Protein AF-A0A1V6EBP2-F1 (afdb_monomer_lite)

Structure (mmCIF, N/CA/C/O backbone):
data_AF-A0A1V6EBP2-F1
#
_entry.id   AF-A0A1V6EBP2-F1
#
loop_
_atom_site.group_PDB
_atom_site.id
_atom_site.type_symbol
_atom_site.label_atom_id
_atom_site.label_alt_id
_atom_site.label_comp_id
_atom_site.label_asym_id
_atom_site.label_entity_id
_atom_site.label_seq_id
_atom_site.pdbx_PDB_ins_code
_atom_site.Cartn_x
_atom_site.Cartn_y
_atom_site.Cartn_z
_atom_site.occupancy
_atom_site.B_iso_or_equiv
_atom_site.auth_seq_id
_atom_site.auth_comp_id
_atom_site.auth_asym_id
_atom_site.auth_atom_id
_atom_site.pdbx_PDB_model_num
ATOM 1 N N . MET A 1 1 ? -1.710 -20.440 17.237 1.00 55.16 1 MET A N 1
ATOM 2 C CA . MET A 1 1 ? -0.575 -19.490 17.335 1.00 55.16 1 MET A CA 1
ATOM 3 C C . MET A 1 1 ? -0.824 -18.686 18.600 1.00 55.16 1 MET A C 1
ATOM 5 O O . MET A 1 1 ? -1.583 -17.731 18.563 1.00 55.16 1 MET A O 1
ATOM 9 N N . ARG A 1 2 ? -0.300 -19.139 19.747 1.00 71.81 2 ARG A N 1
ATOM 10 C CA . ARG A 1 2 ? -0.876 -18.826 21.071 1.00 71.81 2 ARG A CA 1
ATOM 11 C C . ARG A 1 2 ? -0.951 -17.323 21.397 1.00 71.81 2 ARG A C 1
ATOM 13 O O . ARG A 1 2 ? -1.907 -16.884 22.016 1.00 71.81 2 ARG A O 1
ATOM 20 N N . THR A 1 3 ? 0.004 -16.529 20.915 1.00 81.56 3 THR A N 1
ATOM 21 C CA . THR A 1 3 ? 0.098 -15.092 21.220 1.00 81.56 3 THR A CA 1
ATOM 22 C C . THR A 1 3 ? -0.987 -14.240 20.556 1.00 81.56 3 THR A C 1
ATOM 24 O O . THR A 1 3 ? -1.512 -13.338 21.195 1.00 81.56 3 THR A O 1
ATOM 27 N N . PHE A 1 4 ? -1.358 -14.504 19.298 1.00 84.00 4 PHE A N 1
ATOM 28 C CA . PHE A 1 4 ? -2.391 -13.707 18.615 1.00 84.00 4 PHE A CA 1
ATOM 29 C C . PHE A 1 4 ? -3.775 -13.949 19.217 1.00 84.00 4 PHE A C 1
ATOM 31 O O . PHE A 1 4 ? -4.513 -13.002 19.469 1.00 84.00 4 PHE A O 1
ATOM 38 N N . GLU A 1 5 ? -4.077 -15.212 19.516 1.00 86.38 5 GLU A N 1
ATOM 39 C CA . GLU A 1 5 ? -5.299 -15.623 20.212 1.00 86.38 5 GLU A CA 1
ATOM 40 C C . GLU A 1 5 ? -5.377 -14.993 21.616 1.00 86.38 5 GLU A C 1
ATOM 42 O O . GLU A 1 5 ? -6.437 -14.541 22.044 1.00 86.38 5 GLU A O 1
ATOM 47 N N . GLU A 1 6 ? -4.248 -14.898 22.327 1.00 89.19 6 GLU A N 1
ATOM 48 C CA . GLU A 1 6 ? -4.169 -14.233 23.634 1.00 89.19 6 GLU A CA 1
ATOM 49 C C . GLU A 1 6 ? -4.357 -12.712 23.542 1.00 89.19 6 GLU A C 1
ATOM 51 O O . GLU A 1 6 ? -5.068 -12.144 24.372 1.00 89.19 6 GLU A O 1
ATOM 56 N N . LEU A 1 7 ? -3.775 -12.048 22.538 1.00 88.25 7 LEU A N 1
ATOM 57 C CA . LEU A 1 7 ? -3.982 -10.613 22.314 1.00 88.25 7 LEU A CA 1
ATOM 58 C C . LEU A 1 7 ? -5.435 -10.309 21.933 1.00 88.25 7 LEU A C 1
ATOM 60 O O . LEU A 1 7 ? -5.998 -9.337 22.430 1.00 88.25 7 LEU A O 1
ATOM 64 N N . GLU A 1 8 ? -6.066 -11.146 21.107 1.00 88.12 8 GLU A N 1
ATOM 65 C CA . GLU A 1 8 ? -7.491 -11.020 20.792 1.00 88.12 8 GLU A CA 1
ATOM 66 C C . GLU A 1 8 ? -8.360 -11.217 22.041 1.00 88.12 8 GLU A C 1
ATOM 68 O O . GLU A 1 8 ? -9.269 -10.423 22.293 1.00 88.12 8 GLU A O 1
ATOM 73 N N . ARG A 1 9 ? -8.060 -12.232 22.861 1.00 90.94 9 ARG A N 1
ATOM 74 C CA . ARG A 1 9 ? -8.761 -12.458 24.131 1.00 90.94 9 ARG A CA 1
ATOM 75 C C . ARG A 1 9 ? -8.660 -11.236 25.043 1.00 90.94 9 ARG A C 1
ATOM 77 O O . ARG A 1 9 ? -9.677 -10.782 25.552 1.00 90.94 9 ARG A O 1
ATOM 84 N N . LEU A 1 10 ? -7.465 -10.663 25.190 1.00 90.31 10 LEU A N 1
ATOM 85 C CA . LEU A 1 10 ? -7.236 -9.477 26.018 1.00 90.31 10 LEU A CA 1
ATOM 86 C C . LEU A 1 10 ? -8.018 -8.255 25.505 1.00 90.31 10 LEU A C 1
ATOM 88 O O . LEU A 1 10 ? -8.554 -7.492 26.304 1.00 90.31 10 LEU A O 1
ATOM 92 N N . GLN A 1 11 ? -8.139 -8.079 24.185 1.00 89.06 11 GLN A N 1
ATOM 93 C CA . GLN A 1 11 ? -8.984 -7.027 23.599 1.00 89.06 11 GLN A CA 1
ATOM 94 C C . GLN A 1 11 ? -10.465 -7.205 23.966 1.00 89.06 11 GLN A C 1
ATOM 96 O O . GLN A 1 11 ? -11.130 -6.222 24.292 1.00 89.06 11 GLN A O 1
ATOM 101 N N . ARG A 1 12 ? -10.974 -8.446 23.945 1.00 89.62 12 ARG A N 1
ATOM 102 C CA . ARG A 1 12 ? -12.3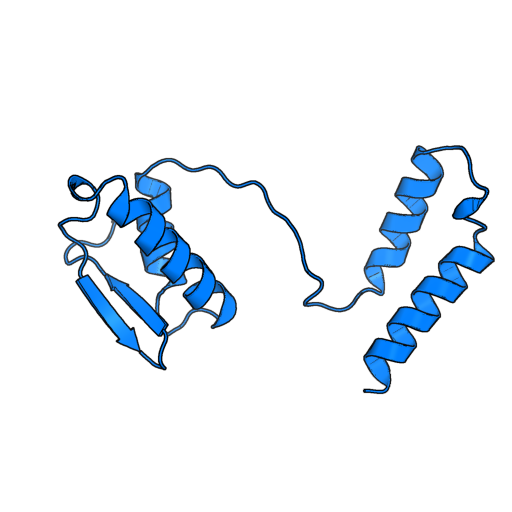60 -8.769 24.331 1.00 89.62 12 ARG A CA 1
ATOM 103 C C . ARG A 1 12 ? -12.598 -8.541 25.825 1.00 89.62 12 ARG A C 1
ATOM 105 O O . ARG A 1 12 ? -13.542 -7.851 26.182 1.00 89.62 12 ARG A O 1
ATOM 112 N N . GLU A 1 13 ? -11.687 -9.009 26.678 1.00 91.94 13 GLU A N 1
ATOM 113 C CA . GLU A 1 13 ? -11.756 -8.793 28.132 1.00 91.94 13 GLU A CA 1
ATOM 114 C C . GLU A 1 13 ? -11.779 -7.297 28.493 1.00 91.94 13 GLU A C 1
ATOM 116 O O . GLU A 1 13 ? -12.539 -6.877 29.365 1.00 91.94 13 GLU A O 1
ATOM 121 N N . LEU A 1 14 ? -10.986 -6.466 27.804 1.00 90.44 14 LEU A N 1
ATOM 122 C CA . LEU A 1 14 ? -11.023 -5.011 27.977 1.00 90.44 14 LEU A CA 1
ATOM 123 C C . LEU A 1 14 ? -12.351 -4.406 27.500 1.00 90.44 14 LEU A C 1
ATOM 125 O O . LEU A 1 14 ? -12.889 -3.519 28.162 1.00 90.44 14 LEU A O 1
ATOM 129 N N . ALA A 1 15 ? -12.895 -4.861 26.371 1.00 89.44 15 ALA A N 1
ATOM 130 C CA . ALA A 1 15 ? -14.186 -4.383 25.882 1.00 89.44 15 ALA A CA 1
ATOM 131 C C . ALA A 1 15 ? -15.317 -4.665 26.889 1.00 89.44 15 ALA A C 1
ATOM 133 O O . ALA A 1 15 ? -16.095 -3.752 27.188 1.00 89.44 15 ALA A O 1
ATOM 134 N N . ASP A 1 16 ? -15.333 -5.872 27.462 1.00 91.19 16 ASP A N 1
ATOM 135 C CA . ASP A 1 16 ? -16.310 -6.309 28.462 1.00 91.19 16 ASP A CA 1
ATOM 136 C C . ASP A 1 16 ? -16.149 -5.541 29.784 1.00 91.19 16 ASP A C 1
ATOM 138 O O . ASP A 1 16 ? -17.118 -4.992 30.310 1.00 91.19 16 ASP A O 1
ATOM 142 N N . LEU A 1 17 ? -14.918 -5.428 30.304 1.00 90.94 17 LEU A N 1
ATOM 143 C CA . LEU A 1 17 ? -14.628 -4.747 31.574 1.00 90.94 17 LEU A CA 1
ATOM 144 C C . LEU A 1 17 ? -15.053 -3.273 31.562 1.00 90.94 17 LEU A C 1
ATOM 146 O O . LEU A 1 17 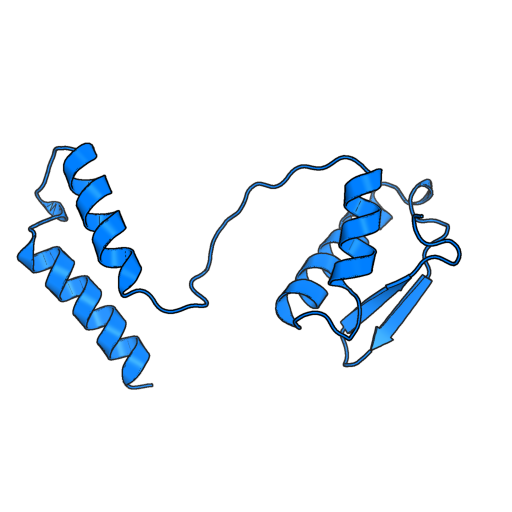? -15.518 -2.748 32.574 1.00 90.94 17 LEU A O 1
ATOM 150 N N . TYR A 1 18 ? -14.871 -2.597 30.427 1.00 89.44 18 TYR A N 1
ATOM 151 C CA . TYR A 1 18 ? -15.221 -1.187 30.270 1.00 89.44 18 TYR A CA 1
ATOM 152 C C . TYR A 1 18 ? -16.631 -0.968 29.695 1.00 89.44 18 TYR A C 1
ATOM 154 O O . TYR A 1 18 ? -17.004 0.188 29.486 1.00 89.44 18 TYR A O 1
ATOM 162 N N . GLY A 1 19 ? -17.408 -2.031 29.441 1.00 89.06 19 GLY A N 1
ATOM 163 C CA . GLY A 1 19 ? -18.792 -1.945 28.956 1.00 89.06 19 GLY A CA 1
ATOM 164 C C . GLY A 1 19 ? -18.936 -1.109 27.681 1.00 89.06 19 GLY A C 1
ATOM 165 O O . GLY A 1 19 ? -19.858 -0.299 27.560 1.00 89.06 19 GLY A O 1
ATOM 166 N N . ILE A 1 20 ? -17.983 -1.230 26.748 1.00 87.94 20 ILE A N 1
ATOM 167 C CA . ILE A 1 20 ? -17.874 -0.299 25.612 1.00 87.94 20 ILE A CA 1
ATOM 168 C C . ILE A 1 20 ? -19.083 -0.354 24.669 1.00 87.94 20 ILE A C 1
ATOM 170 O O . ILE A 1 20 ? -19.410 0.645 24.015 1.00 87.94 20 ILE A O 1
ATOM 174 N N . ASP A 1 21 ? -19.754 -1.501 24.603 1.00 83.88 21 ASP A N 1
ATOM 175 C CA . ASP A 1 21 ? -20.944 -1.699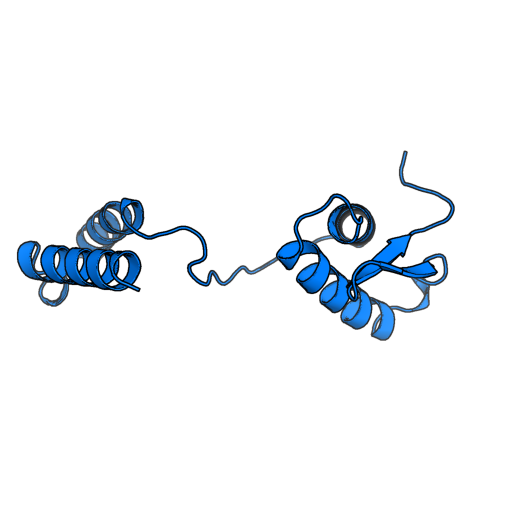 23.780 1.00 83.88 21 ASP A CA 1
ATOM 176 C C . ASP A 1 21 ? -22.137 -0.900 24.321 1.00 83.88 21 ASP A C 1
ATOM 178 O O . ASP A 1 21 ? -22.824 -0.234 23.540 1.00 83.88 21 ASP A O 1
ATOM 182 N N . ASP A 1 22 ? -22.283 -0.837 25.648 1.00 89.00 22 ASP A N 1
ATOM 183 C CA . ASP A 1 22 ? -23.360 -0.123 26.344 1.00 89.00 22 ASP A CA 1
ATOM 184 C C . ASP A 1 22 ? -23.120 1.391 26.476 1.00 89.00 22 ASP A C 1
ATOM 186 O O . ASP A 1 22 ? -24.058 2.167 26.699 1.00 89.00 22 ASP A O 1
ATOM 190 N N . GLU A 1 23 ? -21.874 1.850 26.319 1.00 87.69 23 GLU A N 1
ATOM 191 C CA . GLU A 1 23 ? -21.545 3.275 26.353 1.00 87.69 23 GLU A CA 1
ATOM 192 C C . GLU A 1 23 ? -22.238 4.019 25.191 1.00 87.69 23 GLU A C 1
ATOM 194 O O . GLU A 1 23 ? -22.255 3.570 24.048 1.00 87.69 23 GLU A O 1
ATOM 199 N N . LYS A 1 24 ? -22.815 5.197 25.446 1.00 88.00 24 LYS A N 1
ATOM 200 C CA . LYS A 1 24 ? -23.511 6.006 24.421 1.00 88.00 24 LYS A CA 1
ATOM 201 C C . LYS A 1 24 ? -22.693 7.215 23.978 1.00 88.00 24 LYS A C 1
ATOM 203 O O . LYS A 1 24 ? -22.929 7.770 22.905 1.00 88.00 24 LYS A O 1
ATOM 208 N N . LYS A 1 25 ? -21.714 7.638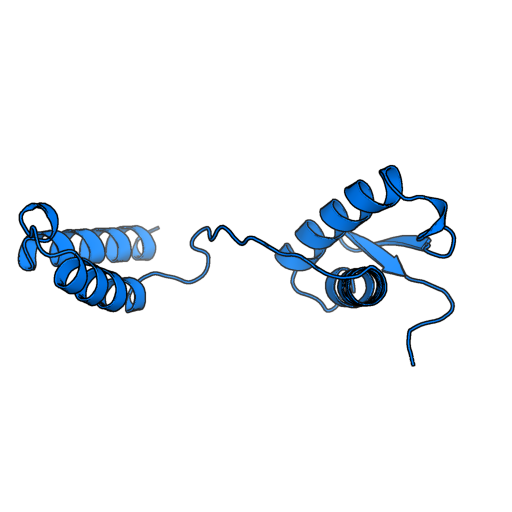 24.781 1.00 91.38 25 LYS A N 1
ATOM 209 C CA . LYS A 1 25 ? -20.867 8.800 24.503 1.00 91.38 25 LYS A CA 1
ATOM 210 C C . LYS A 1 25 ? -19.722 8.420 23.570 1.00 91.38 25 LYS A C 1
ATOM 212 O O . LYS A 1 25 ? -18.780 7.727 23.950 1.00 91.38 25 LYS A O 1
ATOM 217 N N . PHE A 1 26 ? -19.753 8.967 22.357 1.00 88.50 26 PHE A N 1
ATOM 218 C CA . PHE A 1 26 ? -18.726 8.719 21.341 1.00 88.50 26 PHE A CA 1
ATOM 219 C C . PHE A 1 26 ? -17.302 9.103 21.790 1.00 88.50 26 PHE A C 1
ATOM 221 O O . PHE A 1 26 ? -16.355 8.375 21.502 1.00 88.50 26 PHE A O 1
ATOM 228 N N . ASP A 1 27 ? -17.132 10.205 22.531 1.00 92.38 27 ASP A N 1
ATOM 229 C CA . ASP A 1 27 ? -15.813 10.622 23.041 1.00 92.38 27 ASP A CA 1
ATOM 230 C C . ASP A 1 27 ? -15.203 9.575 23.992 1.00 92.38 27 ASP A C 1
ATOM 232 O O . ASP A 1 27 ? -14.018 9.250 23.903 1.00 92.38 27 ASP A O 1
ATOM 236 N N . VAL A 1 28 ? -16.029 8.967 24.849 1.00 90.56 28 VAL A N 1
ATOM 237 C CA . VAL A 1 28 ? -15.586 7.910 25.769 1.00 90.56 28 VAL A CA 1
ATOM 238 C C . VAL A 1 28 ? -15.183 6.661 24.983 1.00 90.56 28 VAL A C 1
ATOM 240 O O . VAL A 1 28 ? -14.070 6.167 25.172 1.00 90.56 28 VAL A O 1
ATOM 243 N N . LYS A 1 29 ? -16.001 6.221 24.010 1.00 91.00 29 LYS A N 1
ATOM 244 C CA . LYS A 1 29 ? -15.639 5.098 23.122 1.00 91.00 29 LYS A CA 1
ATOM 245 C C . LYS A 1 29 ? -14.327 5.345 22.383 1.00 91.00 29 LYS A C 1
ATOM 247 O O . LYS A 1 29 ? -13.486 4.453 22.299 1.00 91.00 29 LYS A O 1
ATOM 252 N N . LYS A 1 30 ? -14.113 6.559 21.869 1.00 90.62 30 LYS A N 1
ATOM 253 C CA . LYS A 1 30 ? -12.878 6.935 21.165 1.00 90.62 30 LYS A CA 1
ATOM 254 C C . LYS A 1 30 ? -11.646 6.860 22.073 1.00 90.62 30 LYS A C 1
ATOM 256 O O . LYS A 1 30 ? -10.593 6.391 21.641 1.00 90.62 30 LYS A O 1
ATOM 261 N N . LYS A 1 31 ? -11.757 7.313 23.325 1.00 92.56 31 LYS A N 1
ATOM 262 C CA . LYS A 1 31 ? -10.668 7.236 24.313 1.00 92.56 31 LYS A CA 1
ATOM 263 C C . LYS A 1 31 ? -10.332 5.784 24.664 1.00 92.56 31 LYS A C 1
ATOM 265 O O . LYS A 1 31 ? -9.155 5.425 24.629 1.00 92.56 31 LYS A O 1
ATOM 270 N N . LEU A 1 32 ? -11.347 4.954 24.910 1.00 91.88 32 LEU A N 1
ATOM 271 C CA . LEU A 1 32 ? -11.188 3.531 25.232 1.00 91.88 32 LEU A CA 1
ATOM 272 C C . LEU A 1 32 ? -10.602 2.736 24.059 1.00 91.88 32 LEU A C 1
ATOM 274 O O . LEU A 1 32 ? -9.547 2.129 24.201 1.00 91.88 32 LEU A O 1
ATOM 278 N N . THR A 1 33 ? -11.191 2.826 22.863 1.00 89.50 33 THR A N 1
ATOM 279 C CA . THR A 1 33 ? -10.650 2.164 21.656 1.00 89.50 33 THR A CA 1
ATOM 280 C C . THR A 1 33 ? -9.218 2.594 21.339 1.00 89.50 33 THR A C 1
ATOM 282 O O . THR A 1 33 ? -8.387 1.776 20.948 1.00 89.50 33 THR A O 1
ATOM 285 N N . SER A 1 34 ? -8.884 3.872 21.543 1.00 91.12 34 SER A N 1
ATOM 286 C CA . SER A 1 34 ? -7.505 4.346 21.418 1.00 91.12 34 SER A CA 1
ATOM 287 C C . SER A 1 34 ? -6.575 3.677 22.435 1.00 91.12 34 SER A C 1
ATOM 289 O O . SER A 1 34 ? -5.481 3.257 22.058 1.00 91.12 34 SER A O 1
ATOM 291 N N . ALA A 1 35 ? -6.992 3.556 23.702 1.00 91.06 35 ALA A N 1
ATOM 292 C CA . ALA A 1 35 ? -6.254 2.836 24.743 1.00 91.06 35 ALA A CA 1
ATOM 293 C C . ALA A 1 35 ? -6.004 1.377 24.344 1.00 91.06 35 ALA A C 1
ATOM 295 O O . ALA A 1 35 ? -4.853 0.943 24.333 1.00 91.06 35 ALA A O 1
ATOM 296 N N . PHE A 1 36 ? -7.052 0.677 23.914 1.00 91.31 36 PHE A N 1
ATOM 297 C CA . PHE A 1 36 ? -7.004 -0.744 23.581 1.00 91.31 36 PHE A CA 1
ATOM 298 C C . PHE A 1 36 ? -6.063 -1.048 22.407 1.00 91.31 36 PHE A C 1
ATOM 300 O O . PHE A 1 36 ? -5.311 -2.020 22.455 1.00 91.31 36 PHE A O 1
ATOM 307 N N . ARG A 1 37 ? -5.981 -0.167 21.397 1.00 89.44 37 ARG A N 1
ATOM 308 C CA . ARG A 1 37 ? -5.057 -0.330 20.253 1.00 89.44 37 ARG A CA 1
ATOM 309 C C . ARG A 1 37 ? -3.574 -0.417 20.627 1.00 89.44 37 ARG A C 1
ATOM 311 O O . ARG A 1 37 ? -2.800 -0.908 19.819 1.00 89.44 37 ARG A O 1
ATOM 318 N N . ARG A 1 38 ? -3.160 0.011 21.825 1.00 89.38 38 ARG A N 1
ATOM 319 C CA . ARG A 1 38 ? -1.764 -0.135 22.290 1.00 89.38 38 ARG A CA 1
ATOM 320 C C . ARG A 1 38 ? -1.355 -1.592 22.509 1.00 89.38 38 ARG A C 1
ATOM 322 O O . ARG A 1 38 ? -0.169 -1.888 22.483 1.00 89.38 38 ARG A O 1
ATOM 329 N N . MET A 1 39 ? -2.332 -2.474 22.716 1.00 87.31 39 MET A N 1
ATOM 330 C CA . MET A 1 39 ? -2.126 -3.916 22.852 1.00 87.31 39 MET A CA 1
ATOM 331 C C . MET A 1 39 ? -2.280 -4.659 21.519 1.00 87.31 39 MET A C 1
ATOM 333 O O . MET A 1 39 ? -2.054 -5.863 21.468 1.00 87.31 39 MET A O 1
ATOM 337 N N . ALA A 1 40 ? -2.707 -3.981 20.448 1.00 87.75 40 ALA A N 1
ATOM 338 C CA . ALA A 1 40 ? -2.838 -4.614 19.143 1.00 87.75 40 ALA A CA 1
ATOM 339 C C . ALA A 1 40 ? -1.442 -4.886 18.546 1.00 87.75 40 ALA A C 1
ATOM 341 O O . ALA A 1 40 ? -0.552 -4.041 18.679 1.00 87.75 40 ALA A O 1
ATOM 342 N N . PRO A 1 41 ? -1.234 -6.041 17.892 1.00 88.19 41 PRO A N 1
ATOM 343 C CA . PRO A 1 41 ? 0.044 -6.358 17.268 1.00 88.19 41 PRO A CA 1
ATOM 344 C C . PRO A 1 41 ? 0.309 -5.472 16.041 1.00 88.19 41 PRO A C 1
ATOM 346 O O . PRO A 1 41 ? -0.595 -4.849 15.482 1.00 88.19 41 PRO A O 1
ATOM 349 N N . ILE A 1 42 ? 1.562 -5.455 15.589 1.00 87.94 42 ILE A N 1
ATOM 350 C CA . ILE A 1 42 ? 1.917 -4.933 14.262 1.00 87.94 42 ILE A CA 1
ATOM 351 C C . ILE A 1 42 ? 1.362 -5.892 13.195 1.00 87.94 42 ILE A C 1
ATOM 353 O O . ILE A 1 42 ? 1.240 -7.092 13.440 1.00 87.94 42 ILE A O 1
ATOM 357 N N . GLY A 1 43 ? 1.005 -5.363 12.022 1.00 85.38 43 GLY A N 1
ATOM 358 C CA . GLY A 1 43 ? 0.451 -6.155 10.915 1.00 85.38 43 GLY A CA 1
ATOM 359 C C . GLY A 1 43 ? -1.078 -6.240 10.902 1.00 85.38 43 GLY A C 1
ATOM 360 O O . GLY A 1 43 ? -1.647 -7.036 10.161 1.00 85.38 43 GLY A O 1
ATOM 361 N N . VAL A 1 44 ? -1.774 -5.421 11.700 1.00 87.81 44 VAL A N 1
ATOM 362 C CA . VAL A 1 44 ? -3.231 -5.271 11.576 1.00 87.81 44 VAL A CA 1
ATOM 363 C C . VAL A 1 44 ? -3.548 -4.470 10.314 1.00 87.81 44 VAL A C 1
ATOM 365 O O . VAL A 1 44 ? -3.051 -3.354 10.131 1.00 87.81 44 VAL A O 1
ATOM 368 N N . ALA A 1 45 ? -4.414 -5.030 9.466 1.00 89.50 45 ALA A N 1
ATOM 369 C CA . ALA A 1 45 ? -4.846 -4.401 8.225 1.00 89.50 45 ALA A CA 1
ATOM 370 C C . ALA A 1 45 ? -5.339 -2.967 8.473 1.00 89.50 45 ALA A C 1
ATOM 372 O O . ALA A 1 45 ? -6.269 -2.726 9.245 1.00 89.50 45 ALA A O 1
ATOM 373 N N . THR A 1 46 ? -4.709 -2.010 7.794 1.00 89.88 46 THR A N 1
ATOM 374 C CA . THR A 1 46 ? -5.045 -0.588 7.880 1.00 89.88 46 THR A CA 1
ATOM 375 C C . THR A 1 46 ? -5.411 -0.084 6.493 1.00 89.88 46 THR A C 1
ATOM 377 O O . THR A 1 46 ? -4.694 -0.319 5.527 1.00 89.88 46 THR A O 1
ATOM 380 N N . THR A 1 47 ? -6.536 0.622 6.384 1.00 93.44 47 THR A N 1
ATOM 381 C CA . THR A 1 47 ? -6.946 1.267 5.129 1.00 93.44 47 THR A CA 1
ATOM 382 C C . THR A 1 47 ? -6.497 2.722 5.130 1.00 93.44 47 THR A C 1
ATOM 384 O O . THR A 1 47 ? -6.744 3.448 6.093 1.00 93.44 47 THR A O 1
ATOM 387 N N . ILE A 1 48 ? -5.849 3.153 4.048 1.00 94.62 48 ILE A N 1
ATOM 388 C CA . ILE A 1 48 ? -5.306 4.506 3.901 1.00 94.62 48 ILE A CA 1
ATOM 389 C C . ILE A 1 48 ? -5.821 5.111 2.594 1.00 94.62 48 ILE A C 1
ATOM 391 O O . ILE A 1 48 ? -5.727 4.495 1.536 1.00 94.62 48 ILE A O 1
ATOM 395 N N . GLY A 1 49 ? -6.336 6.341 2.667 1.00 96.00 49 GLY A N 1
ATOM 396 C CA . GLY A 1 49 ? -6.522 7.193 1.495 1.00 96.00 49 GLY A CA 1
ATOM 397 C C . GLY A 1 49 ? -5.238 7.971 1.222 1.00 96.00 49 GLY A C 1
ATOM 398 O O . GLY A 1 49 ? -4.740 8.658 2.113 1.00 96.00 49 GLY A O 1
ATOM 399 N N . TRP A 1 50 ? -4.693 7.867 0.010 1.00 96.00 50 TRP A N 1
ATOM 400 C CA . TRP A 1 50 ? -3.444 8.529 -0.365 1.00 96.00 50 TRP A CA 1
ATOM 401 C C . TRP A 1 50 ? -3.579 9.263 -1.699 1.00 96.00 50 TRP A C 1
ATOM 403 O O . TRP A 1 50 ? -4.117 8.732 -2.667 1.00 96.00 50 TRP A O 1
ATOM 413 N N . SER A 1 51 ? -3.064 10.491 -1.743 1.00 96.12 51 SER A N 1
ATOM 414 C CA . SER A 1 51 ? -2.992 11.324 -2.942 1.00 96.12 51 SER A CA 1
ATOM 415 C C . SER A 1 51 ? -1.604 11.940 -3.058 1.00 96.12 51 SER A C 1
ATOM 417 O O . SER A 1 51 ? -1.027 12.364 -2.056 1.00 96.12 51 SER A O 1
ATOM 419 N N . CYS A 1 52 ? -1.086 12.050 -4.275 1.00 96.31 52 CYS A N 1
ATOM 420 C CA . CYS A 1 52 ? 0.195 12.688 -4.544 1.00 96.31 52 CYS A CA 1
ATOM 421 C C . CYS A 1 52 ? 0.214 13.319 -5.943 1.00 96.31 52 CYS A C 1
ATOM 423 O O . CYS A 1 52 ? -0.632 13.025 -6.786 1.00 96.31 52 CYS A O 1
ATOM 425 N N . ASN A 1 53 ? 1.186 14.199 -6.191 1.00 96.00 53 ASN A N 1
ATOM 426 C CA . ASN A 1 53 ? 1.495 14.652 -7.547 1.00 96.00 53 ASN A CA 1
ATOM 427 C C . ASN A 1 53 ? 2.412 13.636 -8.258 1.00 96.00 53 ASN A C 1
ATOM 429 O O . ASN A 1 53 ? 3.048 12.803 -7.609 1.00 96.00 53 ASN A O 1
ATOM 433 N N . PHE A 1 54 ? 2.540 13.745 -9.584 1.00 94.25 54 PHE A N 1
ATOM 434 C CA . PHE A 1 54 ? 3.347 12.811 -10.378 1.00 94.25 54 PHE A CA 1
ATOM 435 C C . PHE A 1 54 ? 4.832 12.787 -9.999 1.00 94.25 54 PHE A C 1
ATOM 437 O O . PHE A 1 54 ? 5.455 11.731 -10.052 1.00 94.25 54 PHE A O 1
ATOM 444 N N . ARG A 1 55 ? 5.405 13.917 -9.565 1.00 92.94 55 ARG A N 1
ATOM 445 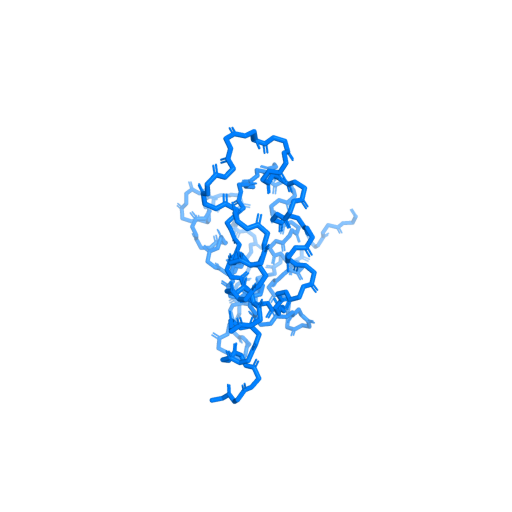C CA . ARG A 1 55 ? 6.811 13.970 -9.135 1.00 92.94 55 ARG A CA 1
ATOM 446 C C . ARG A 1 55 ? 7.038 13.145 -7.869 1.00 92.94 55 ARG A C 1
ATOM 448 O O . ARG A 1 55 ? 8.031 12.430 -7.772 1.00 92.94 55 ARG A O 1
ATOM 455 N N . THR A 1 56 ? 6.131 13.250 -6.902 1.00 95.50 56 THR A N 1
ATOM 456 C CA . THR A 1 56 ? 6.165 12.441 -5.681 1.00 95.50 56 THR A CA 1
ATOM 457 C C . THR A 1 56 ? 5.901 10.977 -6.002 1.00 95.50 56 THR A C 1
ATOM 459 O O . THR A 1 56 ? 6.620 10.125 -5.498 1.00 95.50 56 THR A O 1
ATOM 462 N N . LEU A 1 57 ? 4.927 10.686 -6.866 1.00 95.56 57 LEU A N 1
ATOM 463 C CA . LEU A 1 57 ? 4.592 9.319 -7.261 1.00 95.56 57 LEU A CA 1
ATOM 464 C C . LEU A 1 57 ? 5.799 8.578 -7.840 1.00 95.56 57 LEU A C 1
ATOM 466 O O . LEU A 1 57 ? 6.144 7.505 -7.359 1.00 95.56 57 LEU A O 1
ATOM 470 N N . ARG A 1 58 ? 6.465 9.199 -8.816 1.00 94.19 58 ARG A N 1
ATOM 471 C CA . ARG A 1 58 ? 7.689 8.700 -9.450 1.00 94.19 58 ARG A CA 1
ATOM 472 C C . ARG A 1 58 ? 8.775 8.364 -8.427 1.00 94.19 58 ARG A C 1
ATOM 474 O O . ARG A 1 58 ? 9.239 7.233 -8.358 1.00 94.19 58 ARG A O 1
ATOM 481 N N . HIS A 1 59 ? 9.078 9.318 -7.550 1.00 94.06 59 HIS A N 1
ATOM 482 C CA . HIS A 1 59 ? 10.080 9.131 -6.504 1.00 94.06 59 HIS A CA 1
ATOM 483 C C . HIS A 1 59 ? 9.724 8.008 -5.517 1.00 94.06 59 HIS A C 1
ATOM 485 O O . HIS A 1 59 ? 10.587 7.225 -5.132 1.00 94.06 59 HIS A O 1
ATOM 491 N N . VAL A 1 60 ? 8.463 7.919 -5.087 1.00 95.88 60 VAL A N 1
ATOM 492 C CA . VAL A 1 60 ? 8.049 6.885 -4.133 1.00 95.88 60 VAL A CA 1
ATOM 493 C C . VAL A 1 60 ? 8.087 5.502 -4.783 1.00 95.88 60 VAL A C 1
ATOM 495 O O . VAL A 1 60 ? 8.537 4.566 -4.135 1.00 95.88 60 VAL A O 1
ATOM 498 N N . VAL A 1 61 ? 7.684 5.366 -6.050 1.00 95.81 61 VAL A N 1
ATOM 499 C CA . VAL A 1 61 ? 7.794 4.096 -6.786 1.00 95.81 61 VAL A CA 1
ATOM 500 C C . VAL A 1 61 ? 9.249 3.625 -6.846 1.00 95.81 61 VAL A C 1
ATOM 502 O O . VAL A 1 61 ? 9.514 2.481 -6.490 1.00 95.81 61 VAL A O 1
ATOM 505 N N . GLU A 1 62 ? 10.195 4.500 -7.197 1.00 94.94 62 GLU A N 1
ATOM 506 C CA . GLU A 1 62 ? 11.631 4.163 -7.206 1.00 94.94 62 GLU A CA 1
ATOM 507 C C . GLU A 1 62 ? 12.105 3.682 -5.828 1.00 94.94 62 GLU A C 1
ATOM 509 O O . GLU A 1 62 ? 12.624 2.579 -5.688 1.00 94.94 62 GLU A O 1
ATOM 514 N N . MET A 1 63 ? 11.854 4.476 -4.781 1.00 95.75 63 MET A N 1
ATOM 515 C CA . MET A 1 63 ? 12.341 4.183 -3.429 1.00 95.75 63 MET A CA 1
ATOM 516 C C . MET A 1 63 ? 11.693 2.951 -2.794 1.00 95.75 63 MET A C 1
ATOM 518 O O . MET A 1 63 ? 12.283 2.333 -1.911 1.00 95.75 63 MET A O 1
ATOM 522 N N . ARG A 1 64 ? 10.444 2.640 -3.155 1.00 96.75 64 ARG A N 1
ATOM 523 C CA . ARG A 1 64 ? 9.677 1.557 -2.527 1.00 96.75 64 ARG A CA 1
ATOM 524 C C . ARG A 1 64 ? 9.711 0.255 -3.297 1.00 96.75 64 ARG A C 1
ATOM 526 O O . ARG A 1 64 ? 9.389 -0.754 -2.694 1.00 96.75 64 ARG A O 1
ATOM 533 N N . THR A 1 65 ? 10.116 0.265 -4.564 1.00 96.94 65 THR A N 1
ATOM 534 C CA . THR A 1 65 ? 10.362 -0.961 -5.340 1.00 96.94 65 THR A CA 1
ATOM 535 C C . THR A 1 65 ? 11.826 -1.413 -5.289 1.00 96.94 65 THR A C 1
ATOM 537 O O . THR A 1 65 ? 12.133 -2.511 -5.749 1.00 96.94 65 THR A O 1
ATOM 540 N N . ASP A 1 66 ? 12.720 -0.611 -4.697 1.00 95.75 66 ASP A N 1
ATOM 541 C CA . ASP A 1 66 ? 14.127 -0.964 -4.480 1.00 95.75 66 ASP A CA 1
ATOM 542 C C . ASP A 1 66 ? 14.283 -2.287 -3.697 1.00 95.75 66 ASP A C 1
ATOM 544 O O . ASP A 1 66 ? 13.560 -2.490 -2.718 1.00 95.75 66 ASP A O 1
ATOM 548 N N . PRO A 1 67 ? 15.223 -3.179 -4.069 1.00 95.69 67 PRO A N 1
ATOM 549 C CA . PRO A 1 67 ? 15.465 -4.441 -3.370 1.00 95.69 67 PRO A CA 1
ATOM 550 C C . PRO A 1 67 ? 15.772 -4.307 -1.875 1.00 95.69 67 PRO A C 1
ATOM 552 O O . PRO A 1 67 ? 15.518 -5.244 -1.125 1.00 95.69 67 PRO A O 1
ATOM 555 N N . HIS A 1 68 ? 16.286 -3.158 -1.423 1.00 95.50 68 HIS A N 1
ATOM 556 C CA . HIS A 1 68 ? 16.557 -2.905 -0.005 1.00 95.50 68 HIS A CA 1
ATOM 557 C C . HIS A 1 68 ? 15.316 -2.462 0.789 1.00 95.50 68 HIS A C 1
ATOM 559 O O . HIS A 1 68 ? 15.398 -2.295 2.008 1.00 95.50 68 HIS A O 1
ATOM 565 N N . ALA A 1 69 ? 14.180 -2.224 0.127 1.00 96.00 69 ALA A N 1
ATOM 566 C CA . ALA A 1 69 ? 12.920 -1.914 0.789 1.00 96.00 69 ALA A CA 1
ATOM 567 C C . ALA A 1 69 ? 12.216 -3.185 1.299 1.00 96.00 69 ALA A C 1
ATOM 569 O O . ALA A 1 69 ? 12.462 -4.296 0.836 1.00 96.00 69 ALA A O 1
ATOM 570 N N . GLU A 1 70 ? 11.308 -3.007 2.259 1.00 95.31 70 GLU A N 1
ATOM 571 C CA . GLU A 1 70 ? 10.509 -4.095 2.829 1.00 95.31 70 GLU A CA 1
ATOM 572 C C . GLU A 1 70 ? 9.611 -4.767 1.769 1.00 95.31 70 GLU A C 1
ATOM 574 O O . GLU A 1 70 ? 9.053 -4.111 0.888 1.00 95.31 70 GLU A O 1
ATOM 579 N N . GLU A 1 71 ? 9.450 -6.086 1.852 1.00 95.94 71 GLU A N 1
ATOM 580 C CA . GLU A 1 71 ? 8.747 -6.889 0.841 1.00 95.94 71 GLU A CA 1
ATOM 581 C C . GLU A 1 71 ? 7.307 -6.407 0.584 1.00 95.94 71 GLU A C 1
ATOM 583 O O . GLU A 1 71 ? 6.901 -6.214 -0.565 1.00 95.94 71 GLU A O 1
ATOM 588 N N . GLU A 1 72 ? 6.546 -6.132 1.651 1.00 94.88 72 GLU A N 1
ATOM 589 C CA . GLU A 1 72 ? 5.147 -5.701 1.547 1.00 94.88 72 GLU A CA 1
ATOM 590 C C . GLU A 1 72 ? 5.020 -4.363 0.802 1.00 94.88 72 GLU A C 1
ATOM 592 O O . GLU A 1 72 ? 4.141 -4.195 -0.053 1.00 94.88 72 GLU A O 1
ATOM 597 N N . ILE A 1 73 ? 5.932 -3.415 1.064 1.00 95.94 73 ILE A N 1
ATOM 598 C CA . ILE A 1 73 ? 5.900 -2.107 0.404 1.00 95.94 73 ILE A CA 1
ATOM 599 C C . ILE A 1 73 ? 6.350 -2.206 -1.059 1.00 95.94 73 ILE A C 1
ATOM 601 O O . ILE A 1 73 ? 5.772 -1.524 -1.908 1.00 95.94 73 ILE A O 1
ATOM 605 N N . ARG A 1 74 ? 7.296 -3.101 -1.380 1.00 97.62 74 ARG A N 1
ATOM 606 C CA . ARG A 1 74 ? 7.697 -3.405 -2.765 1.00 97.62 74 ARG A CA 1
ATOM 607 C C . ARG A 1 74 ? 6.531 -3.963 -3.567 1.00 97.62 74 ARG A C 1
ATOM 609 O O . ARG A 1 74 ? 6.225 -3.451 -4.644 1.00 97.62 74 ARG A O 1
ATOM 616 N N . PHE A 1 75 ? 5.824 -4.945 -3.015 1.00 96.81 75 PHE A N 1
ATOM 617 C CA . PHE A 1 75 ? 4.640 -5.523 -3.645 1.00 96.81 75 PHE A CA 1
ATOM 618 C C . PHE A 1 75 ? 3.534 -4.485 -3.867 1.00 96.81 75 PHE A C 1
ATOM 620 O O . PHE A 1 75 ? 2.978 -4.384 -4.965 1.00 96.81 75 PHE A O 1
ATOM 627 N N . LEU A 1 76 ? 3.236 -3.674 -2.846 1.00 96.50 76 LEU A N 1
ATOM 628 C CA . LEU A 1 76 ? 2.232 -2.617 -2.939 1.00 96.50 76 LEU A CA 1
ATOM 629 C C . LEU A 1 76 ? 2.581 -1.602 -4.036 1.00 96.50 76 LEU A C 1
ATOM 631 O O . LEU A 1 76 ? 1.741 -1.307 -4.888 1.00 96.50 76 LEU A O 1
ATOM 635 N N . PHE A 1 77 ? 3.807 -1.069 -4.038 1.00 97.38 77 PHE A N 1
ATOM 636 C CA . PHE A 1 77 ? 4.197 -0.038 -5.002 1.00 97.38 77 PHE A CA 1
ATOM 637 C C . PHE A 1 77 ? 4.451 -0.576 -6.409 1.00 97.38 77 PHE A C 1
ATOM 639 O O . PHE A 1 77 ? 4.232 0.168 -7.363 1.00 97.38 77 PHE A O 1
ATOM 646 N N . GLY A 1 78 ? 4.786 -1.859 -6.558 1.00 97.12 78 GLY A N 1
ATOM 647 C CA . GLY A 1 78 ? 4.748 -2.546 -7.849 1.00 97.12 78 GLY A CA 1
ATOM 648 C C . GLY A 1 78 ? 3.356 -2.488 -8.480 1.00 97.12 78 GLY A C 1
ATOM 649 O O . GLY A 1 78 ? 3.197 -2.020 -9.606 1.00 97.12 78 GLY A O 1
ATOM 650 N N . LYS A 1 79 ? 2.315 -2.835 -7.708 1.00 97.25 79 LYS A N 1
ATOM 651 C CA . LYS A 1 79 ? 0.920 -2.735 -8.173 1.00 97.25 79 LYS A CA 1
ATOM 652 C C . LYS A 1 79 ? 0.508 -1.304 -8.500 1.00 97.25 79 LYS A C 1
ATOM 654 O O . LYS A 1 79 ? -0.146 -1.067 -9.514 1.00 97.25 79 LYS A O 1
ATOM 659 N N . VAL A 1 80 ? 0.879 -0.346 -7.647 1.00 96.50 80 VAL A N 1
ATOM 660 C CA . VAL A 1 80 ? 0.600 1.078 -7.892 1.00 96.50 80 VAL A CA 1
ATOM 661 C C . VAL A 1 80 ? 1.256 1.533 -9.195 1.00 96.50 80 VAL A C 1
ATOM 663 O O . VAL A 1 80 ? 0.603 2.197 -9.998 1.00 96.50 80 VAL A O 1
ATOM 666 N N . TYR A 1 81 ? 2.514 1.159 -9.434 1.00 96.88 81 TYR A N 1
ATOM 667 C CA . TYR A 1 81 ? 3.219 1.487 -10.669 1.00 96.88 81 TYR A CA 1
ATOM 668 C C . TYR A 1 81 ? 2.499 0.931 -11.899 1.00 96.88 81 TYR A C 1
ATOM 670 O O . TYR A 1 81 ? 2.234 1.696 -12.824 1.00 96.88 81 TYR A O 1
ATOM 678 N N . HIS A 1 82 ? 2.113 -0.348 -11.898 1.00 96.75 82 HIS A N 1
ATOM 679 C CA . HIS A 1 82 ? 1.403 -0.957 -13.029 1.00 96.75 82 HIS A CA 1
ATOM 680 C C . HIS A 1 82 ? 0.082 -0.246 -13.340 1.00 96.75 82 HIS A C 1
ATOM 682 O O . HIS A 1 82 ? -0.148 0.128 -14.490 1.00 96.75 82 HIS A O 1
ATOM 688 N N . LEU A 1 83 ? -0.732 0.038 -12.317 1.00 96.62 83 LEU A N 1
ATOM 689 C CA . LEU A 1 83 ? -2.011 0.743 -12.475 1.00 96.62 83 LEU A CA 1
ATOM 690 C C . LEU A 1 83 ? -1.843 2.151 -13.064 1.00 96.62 83 LEU A C 1
ATOM 692 O O . LEU A 1 83 ? -2.641 2.600 -13.888 1.00 96.62 83 LEU A O 1
ATOM 696 N N . VAL A 1 84 ? -0.818 2.885 -12.628 1.00 95.75 84 VAL A N 1
ATOM 697 C CA . VAL A 1 84 ? -0.600 4.260 -13.091 1.00 95.75 84 VAL A CA 1
ATOM 698 C C . VAL A 1 84 ? 0.063 4.271 -14.467 1.00 95.75 84 VAL A C 1
ATOM 700 O O . VAL A 1 84 ? -0.316 5.093 -15.300 1.00 95.75 84 VAL A O 1
ATOM 703 N N . ARG A 1 85 ? 1.005 3.360 -14.736 1.00 95.56 85 ARG A N 1
ATOM 704 C CA . ARG A 1 85 ? 1.653 3.208 -16.046 1.00 95.56 85 ARG A CA 1
ATOM 705 C C . ARG A 1 85 ? 0.635 2.880 -17.132 1.00 95.56 85 ARG A C 1
ATOM 707 O O . ARG A 1 85 ? 0.707 3.469 -18.205 1.00 95.56 85 ARG A O 1
ATOM 714 N N . GLU A 1 86 ? -0.326 2.002 -16.845 1.00 96.44 86 GLU A N 1
ATOM 715 C CA . GLU A 1 86 ? -1.427 1.687 -17.763 1.00 96.44 86 GLU A CA 1
ATOM 716 C C . GLU A 1 86 ? -2.246 2.941 -18.106 1.00 96.44 86 GLU A C 1
ATOM 718 O O . GLU A 1 86 ? -2.576 3.188 -19.265 1.00 96.44 86 GLU A O 1
ATOM 723 N N . ARG A 1 87 ? -2.523 3.786 -17.107 1.00 96.31 87 ARG A N 1
ATOM 724 C CA . ARG A 1 87 ? -3.329 4.999 -17.284 1.00 96.31 87 ARG A CA 1
ATOM 725 C C . ARG A 1 87 ? -2.568 6.169 -17.914 1.00 96.31 87 ARG A C 1
ATOM 727 O O . ARG A 1 87 ? -3.170 6.977 -18.620 1.00 96.31 87 ARG A O 1
ATOM 734 N N . TYR A 1 88 ? -1.274 6.297 -17.633 1.00 95.06 88 TYR A N 1
ATOM 735 C CA . TYR A 1 88 ? -0.435 7.431 -18.032 1.00 95.06 88 TYR A CA 1
ATOM 736 C C . TYR A 1 88 ? 0.917 6.972 -18.607 1.00 95.06 88 TYR A C 1
ATOM 738 O O . TYR A 1 88 ? 1.966 7.330 -18.066 1.00 95.06 88 TYR A O 1
ATOM 746 N N . PRO A 1 89 ? 0.939 6.229 -19.726 1.00 93.88 89 PRO A N 1
ATOM 747 C CA . PRO A 1 89 ? 2.154 5.584 -20.233 1.00 93.88 89 PRO A CA 1
ATOM 748 C C . PRO A 1 89 ? 3.285 6.573 -20.543 1.00 93.88 89 PRO A C 1
ATOM 750 O O . PRO A 1 89 ? 4.438 6.316 -20.211 1.00 93.88 89 PRO A O 1
ATOM 753 N N . ASN A 1 90 ? 2.959 7.748 -21.090 1.00 93.81 90 ASN A N 1
ATOM 754 C CA . ASN A 1 90 ? 3.947 8.778 -21.439 1.00 93.81 90 ASN A CA 1
ATOM 755 C C . ASN A 1 90 ? 4.685 9.361 -20.223 1.00 93.81 90 ASN A C 1
ATOM 757 O O . ASN A 1 90 ? 5.778 9.892 -20.375 1.00 93.81 90 ASN A O 1
ATOM 761 N N . LEU A 1 91 ? 4.100 9.298 -19.021 1.00 91.31 91 LEU A N 1
ATOM 762 C CA . LEU A 1 91 ? 4.759 9.781 -17.803 1.00 91.31 91 LEU A CA 1
ATOM 763 C C . LEU A 1 91 ? 5.758 8.779 -17.231 1.00 91.31 91 LEU A C 1
ATOM 765 O O . LEU A 1 91 ? 6.520 9.153 -16.342 1.00 91.31 91 LEU A O 1
ATOM 769 N N . PHE A 1 92 ? 5.726 7.532 -17.703 1.00 92.81 92 PHE A N 1
ATOM 770 C CA . PHE A 1 92 ? 6.581 6.449 -17.228 1.00 92.81 92 PHE A CA 1
ATOM 771 C C . PHE A 1 92 ? 7.358 5.783 -18.371 1.00 92.81 92 PHE A C 1
ATOM 773 O O . PHE A 1 92 ? 7.860 4.675 -18.214 1.00 92.81 92 PHE A O 1
ATOM 780 N N . SER A 1 93 ? 7.458 6.440 -19.529 1.00 91.75 93 SER A N 1
ATOM 781 C CA . SER A 1 93 ? 8.123 5.887 -20.714 1.00 91.75 93 SER A CA 1
ATOM 782 C C . SER A 1 93 ? 9.629 5.701 -20.533 1.00 91.75 93 SER A C 1
ATOM 784 O O . SER A 1 93 ? 10.240 4.947 -21.278 1.00 91.75 93 SER A O 1
ATOM 786 N N . ASP A 1 94 ? 10.224 6.409 -19.575 1.00 93.50 94 ASP A N 1
ATOM 787 C CA . ASP A 1 94 ? 11.641 6.344 -19.222 1.00 93.50 94 ASP A CA 1
ATOM 788 C C . ASP A 1 94 ? 11.954 5.325 -18.111 1.00 93.50 94 ASP A C 1
ATOM 790 O O . ASP A 1 94 ? 13.111 5.208 -17.710 1.00 93.50 94 ASP A O 1
ATOM 794 N N . TYR A 1 95 ? 10.942 4.619 -17.592 1.00 93.69 95 TYR A N 1
ATOM 795 C CA . TYR A 1 95 ? 11.142 3.597 -16.570 1.00 93.69 95 TYR A CA 1
ATOM 796 C C . TYR A 1 95 ? 11.362 2.213 -17.164 1.00 93.69 95 TYR A C 1
ATOM 798 O O . TYR A 1 95 ? 10.634 1.754 -18.046 1.00 93.69 95 TYR A O 1
ATOM 806 N N . GLU A 1 96 ? 12.315 1.516 -16.567 1.00 94.19 96 GLU A N 1
ATOM 807 C CA . GLU A 1 96 ? 12.603 0.112 -16.786 1.00 94.19 96 GLU A CA 1
ATOM 808 C C . GLU A 1 96 ? 12.159 -0.700 -15.570 1.00 94.19 96 GLU A C 1
ATOM 810 O O . GLU A 1 96 ? 12.262 -0.265 -14.419 1.00 94.19 96 GLU A O 1
ATOM 815 N N . GLU A 1 97 ? 11.650 -1.895 -15.842 1.00 95.44 97 GLU A N 1
ATOM 816 C CA . GLU A 1 97 ? 11.184 -2.839 -14.837 1.00 95.44 97 GLU A CA 1
ATOM 817 C C . GLU A 1 97 ? 12.040 -4.098 -14.908 1.00 95.44 97 GLU A C 1
ATOM 819 O O . GLU A 1 97 ? 12.177 -4.716 -15.964 1.00 95.44 97 GLU A O 1
ATOM 824 N N . THR A 1 98 ? 12.619 -4.467 -13.771 1.00 95.81 98 THR A N 1
ATOM 8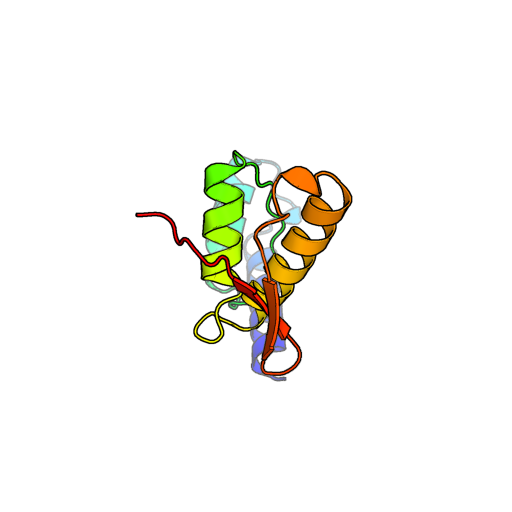25 C CA . THR A 1 98 ? 13.370 -5.713 -13.591 1.00 95.81 98 THR A CA 1
ATOM 826 C C . THR A 1 98 ? 12.782 -6.495 -12.433 1.00 95.81 98 THR A C 1
ATOM 828 O O . THR A 1 98 ? 12.275 -5.891 -11.497 1.00 95.81 98 THR A O 1
ATOM 831 N N . GLU A 1 99 ? 12.865 -7.819 -12.457 1.00 95.88 99 GLU A N 1
ATOM 832 C CA . GLU A 1 99 ? 12.404 -8.650 -11.344 1.00 95.88 99 GLU A CA 1
ATOM 833 C C . GLU A 1 99 ? 13.568 -8.987 -10.407 1.00 95.88 99 GLU A C 1
ATOM 835 O O . GLU A 1 99 ? 14.643 -9.386 -10.860 1.00 95.88 99 GLU A O 1
ATOM 840 N N . VAL A 1 100 ? 13.356 -8.819 -9.101 1.00 94.69 100 VAL A N 1
ATOM 841 C CA . VAL A 1 100 ? 14.296 -9.213 -8.044 1.00 94.69 100 VAL A CA 1
ATOM 842 C C . VAL A 1 100 ? 13.493 -9.862 -6.924 1.00 94.69 100 VAL A C 1
ATOM 844 O O . VAL A 1 100 ? 12.574 -9.241 -6.391 1.00 94.69 100 VAL A O 1
ATOM 847 N N . ASP A 1 101 ? 13.827 -11.103 -6.573 1.00 92.88 101 ASP A N 1
ATOM 848 C CA . ASP A 1 101 ? 13.110 -11.912 -5.572 1.00 92.88 101 ASP A CA 1
ATOM 849 C C . ASP A 1 101 ? 11.611 -12.098 -5.881 1.00 92.88 101 ASP A C 1
ATOM 851 O O . ASP A 1 101 ? 10.773 -12.106 -4.984 1.00 92.88 101 ASP A O 1
ATOM 855 N N . GLY A 1 102 ? 11.249 -12.203 -7.166 1.00 93.44 102 GLY A N 1
ATOM 856 C CA . GLY A 1 102 ? 9.850 -12.336 -7.597 1.00 93.44 102 GLY A CA 1
ATOM 857 C C . GLY A 1 102 ? 9.028 -11.045 -7.501 1.00 93.44 102 GLY A C 1
ATOM 858 O O . GLY A 1 102 ? 7.811 -11.076 -7.684 1.00 93.44 102 GLY A O 1
ATOM 859 N N . LEU A 1 103 ? 9.669 -9.907 -7.208 1.00 96.06 103 LEU A N 1
ATOM 860 C CA . LEU A 1 103 ? 9.027 -8.600 -7.086 1.00 96.06 103 LEU A CA 1
ATOM 861 C C . LEU A 1 103 ? 9.591 -7.592 -8.096 1.00 96.06 103 LEU A C 1
ATOM 863 O O . LEU A 1 103 ? 10.793 -7.606 -8.384 1.00 96.06 103 LEU A O 1
ATOM 867 N N . PRO A 1 104 ? 8.752 -6.671 -8.606 1.00 95.62 104 PRO A N 1
ATOM 868 C CA . PRO A 1 104 ? 9.190 -5.662 -9.556 1.00 95.62 104 PRO A CA 1
ATOM 869 C C . PRO A 1 104 ? 10.101 -4.636 -8.880 1.00 95.62 104 PRO A C 1
ATOM 871 O O . PRO A 1 104 ? 9.814 -4.131 -7.794 1.00 95.62 104 PRO A O 1
ATOM 874 N N . TRP A 1 105 ? 11.181 -4.295 -9.570 1.00 96.88 105 TRP A N 1
ATOM 875 C CA . TRP A 1 105 ? 12.103 -3.217 -9.253 1.00 96.88 105 TRP A CA 1
ATOM 876 C C . TRP A 1 105 ? 12.092 -2.207 -10.396 1.00 96.88 105 TRP A C 1
ATOM 878 O O . TRP A 1 105 ? 12.510 -2.518 -11.516 1.00 96.88 105 TRP A O 1
ATOM 888 N N . ILE A 1 106 ? 11.594 -1.006 -10.101 1.00 95.94 106 ILE A N 1
ATOM 889 C CA . ILE A 1 106 ? 11.313 0.038 -11.083 1.00 95.94 106 ILE A CA 1
ATOM 890 C C . ILE A 1 106 ? 12.379 1.125 -11.001 1.00 95.94 106 ILE A C 1
ATOM 892 O O . ILE A 1 106 ? 12.583 1.731 -9.948 1.00 95.94 106 ILE A O 1
ATOM 896 N N . ARG A 1 107 ? 13.057 1.387 -12.119 1.00 93.69 107 ARG A N 1
ATOM 897 C CA . ARG A 1 107 ? 14.184 2.326 -12.188 1.00 93.69 107 ARG A CA 1
ATOM 898 C C . ARG A 1 107 ? 14.087 3.232 -13.401 1.00 93.69 107 ARG A C 1
ATOM 900 O O . ARG A 1 107 ? 13.547 2.843 -14.426 1.00 93.69 107 ARG A O 1
ATOM 907 N N . THR A 1 108 ? 14.648 4.426 -13.287 1.00 91.31 108 THR A N 1
ATOM 908 C CA . THR A 1 108 ? 14.877 5.339 -14.413 1.00 91.31 108 THR A CA 1
ATOM 909 C C . THR A 1 108 ? 16.375 5.601 -14.536 1.00 91.31 108 THR A C 1
ATOM 911 O O . THR A 1 108 ? 17.100 5.575 -13.538 1.00 91.31 108 THR A O 1
ATOM 914 N N . ALA A 1 109 ? 16.851 5.864 -15.754 1.00 81.94 109 ALA A N 1
ATOM 915 C CA . ALA A 1 109 ? 18.250 6.208 -16.010 1.00 81.94 109 ALA A CA 1
ATOM 916 C C . ALA A 1 109 ? 18.678 7.511 -15.309 1.00 81.94 109 ALA A C 1
ATOM 918 O O . ALA A 1 109 ? 19.855 7.706 -15.004 1.00 81.94 109 ALA A O 1
ATOM 919 N N . HIS A 1 110 ? 17.724 8.405 -15.041 1.00 80.62 110 HIS A N 1
ATOM 920 C CA . HIS A 1 110 ? 17.981 9.709 -14.443 1.00 80.62 110 HIS A CA 1
ATOM 921 C C . HIS A 1 110 ? 17.180 9.868 -13.154 1.00 80.62 110 HIS A C 1
ATOM 923 O O . HIS A 1 110 ? 16.048 10.355 -13.153 1.00 80.62 110 HIS A O 1
ATOM 929 N N . ALA A 1 111 ? 17.796 9.457 -12.045 1.00 70.44 111 ALA A N 1
ATOM 930 C CA . ALA A 1 111 ? 17.223 9.638 -10.721 1.00 70.44 111 ALA A CA 1
ATOM 931 C C . ALA A 1 111 ? 17.048 11.127 -10.390 1.00 70.44 111 ALA A C 1
ATOM 933 O O . ALA A 1 111 ? 17.794 12.001 -10.843 1.00 70.44 111 ALA A O 1
ATOM 934 N N . LYS A 1 112 ? 16.050 11.412 -9.557 1.00 65.81 112 LYS A N 1
ATOM 935 C CA . LYS A 1 112 ? 15.810 12.758 -9.041 1.00 65.81 112 LYS A CA 1
ATOM 936 C C . LYS A 1 112 ? 17.000 13.212 -8.178 1.00 65.81 112 LYS A C 1
ATOM 938 O O . LYS A 1 112 ? 17.273 12.590 -7.155 1.00 65.81 112 LYS A O 1
ATOM 943 N N . VAL A 1 113 ? 17.632 14.320 -8.578 1.00 56.50 113 VAL A N 1
ATOM 944 C CA . VAL A 1 113 ? 18.566 15.116 -7.754 1.00 56.50 113 VAL A CA 1
ATOM 945 C C . VAL A 1 113 ? 17.795 15.943 -6.725 1.00 56.50 113 VAL A C 1
ATOM 947 O O . VAL A 1 113 ? 16.691 16.447 -7.067 1.00 56.50 113 VAL A O 1
#

Radius of gyration: 20.91 Å; chains: 1; bounding box: 42×35×53 Å

Sequence (113 aa):
MRTFEELERLQRELADLYGIDDEKKFDVKKKLTSAFRRMAPIGVATTIGWSCNFRTLRHVVEMRTDPHAEEEIRFLFGKVYHLVRERYPNLFSDYEETEVDGLPWIRTAHAKV

pLDDT: mean 91.24, std 7.12, range [55.16, 97.62]

Foldseek 3Di:
DPLQVVLVVVLVVLCVVVVLVPDPDPVVNVVSVVVSCVSPDPPPDDDDDDDDDLVVLVQLLQVQCDPPHDPVSNQVSQVVCVVVCVVCVVSQVQWDWDDDPNGTHIDGPDDDD

Secondary structure (DSSP, 8-state):
-HHHHHHHHHHHHHHHHTTTTT---HHHHHHHHHHHGGGSPTT----------HHHHHHHHHHHHSTTS-HHHHHHHHHHHHHHHHH-GGGSTTEEEEEETTEEEEEESS---